Protein AF-A0A6C0AGF6-F1 (afdb_monomer_lite)

Sequence (94 aa):
TSCLCIIEAMCAGCICVHSSLGALPETTNGHTMMYPYVNNKYDHCTLFAKMLIQSVEMYNKVCLDSQIEYSNTIFNIHNIRQQWINLFNKLKIQ

Radius of gyration: 16.75 Å; chains: 1; bounding box: 28×32×50 Å

pLDDT: mean 95.44, std 5.87, range [56.31, 98.5]

Secondary structure (DSSP, 8-state):
---HHHHHHHHTT---EEES-TTHHHHHTT-SEEE---SSHHHHHHHHHHHHHHHHHTTTT---HHHHHHHHHHT-HHHHHHHHHHHHHHHTT-

Structure (mmCIF, N/CA/C/O backbone):
data_AF-A0A6C0AGF6-F1
#
_entry.id   AF-A0A6C0AGF6-F1
#
loop_
_atom_site.group_PDB
_atom_site.id
_atom_site.type_symbol
_atom_site.label_atom_id
_atom_site.label_alt_id
_atom_site.label_comp_id
_atom_site.label_asym_id
_atom_site.label_entity_id
_atom_site.label_seq_id
_atom_site.pdbx_PDB_ins_code
_atom_site.Cartn_x
_atom_site.Cartn_y
_atom_site.Cartn_z
_atom_site.occupancy
_atom_site.B_iso_or_equiv
_atom_site.auth_seq_id
_atom_site.auth_comp_id
_atom_site.auth_asym_id
_atom_site.auth_atom_id
_atom_site.pdbx_PDB_model_num
ATOM 1 N N . THR A 1 1 ? -6.361 11.099 7.319 1.00 67.44 1 THR A N 1
ATOM 2 C CA . THR A 1 1 ? -7.138 10.638 6.146 1.00 67.44 1 THR A CA 1
ATOM 3 C C . THR A 1 1 ? -6.491 9.360 5.676 1.00 67.44 1 THR A C 1
ATOM 5 O O . THR A 1 1 ? -5.289 9.403 5.509 1.00 67.44 1 THR A O 1
ATOM 8 N N . SER A 1 2 ? -7.190 8.235 5.541 1.00 82.81 2 SER A N 1
ATOM 9 C CA . SER A 1 2 ? -6.598 7.000 4.997 1.00 82.81 2 SER A CA 1
ATOM 10 C C . SER A 1 2 ? -7.009 6.812 3.536 1.00 82.81 2 SER A C 1
ATOM 12 O O . SER A 1 2 ? -8.082 7.262 3.129 1.00 82.81 2 SER A O 1
ATOM 14 N N . CYS A 1 3 ? -6.157 6.179 2.729 1.00 92.56 3 CYS A N 1
ATOM 15 C CA . CYS A 1 3 ? -6.529 5.810 1.364 1.00 92.56 3 CYS A CA 1
ATOM 16 C C . CYS A 1 3 ? -7.317 4.492 1.392 1.00 92.56 3 CYS A C 1
ATOM 18 O O . CYS A 1 3 ? -6.756 3.446 1.693 1.00 92.56 3 CYS A O 1
ATOM 20 N N . LEU A 1 4 ? -8.616 4.526 1.085 1.00 94.38 4 LEU A N 1
ATOM 21 C CA . LEU A 1 4 ? -9.453 3.322 1.143 1.00 94.38 4 LEU A CA 1
ATOM 22 C C . LEU A 1 4 ? -9.008 2.262 0.125 1.00 94.38 4 LEU A C 1
ATOM 24 O O . LEU A 1 4 ? -8.851 1.100 0.483 1.00 94.38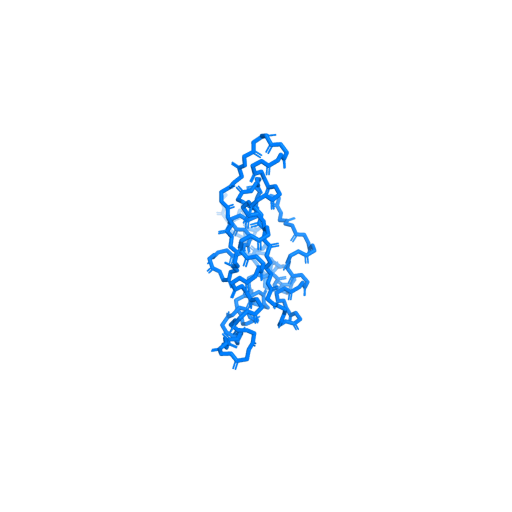 4 LEU A O 1
ATOM 28 N N . CYS A 1 5 ? -8.696 2.681 -1.105 1.00 95.69 5 CYS A N 1
ATOM 29 C CA . CYS A 1 5 ? -8.308 1.762 -2.175 1.00 95.69 5 CYS A CA 1
ATOM 30 C C . CYS A 1 5 ? -7.052 0.949 -1.828 1.00 95.69 5 CYS A C 1
ATOM 32 O O . CYS A 1 5 ? -6.958 -0.224 -2.180 1.00 95.69 5 CYS A O 1
ATOM 34 N N . ILE A 1 6 ? -6.073 1.554 -1.137 1.00 96.94 6 ILE A N 1
ATOM 35 C CA . ILE A 1 6 ? -4.857 0.821 -0.766 1.00 96.94 6 ILE A CA 1
ATOM 36 C C . ILE A 1 6 ? -5.103 -0.155 0.385 1.00 96.94 6 ILE A C 1
ATOM 38 O O . ILE A 1 6 ? -4.504 -1.225 0.398 1.00 96.94 6 ILE A O 1
ATOM 42 N N . ILE A 1 7 ? -6.020 0.174 1.302 1.00 97.44 7 ILE A N 1
ATOM 43 C CA . ILE A 1 7 ? -6.448 -0.737 2.371 1.00 97.44 7 ILE A CA 1
ATOM 44 C C . ILE A 1 7 ? -7.115 -1.970 1.759 1.00 97.44 7 ILE A C 1
ATOM 46 O O . ILE A 1 7 ? -6.743 -3.089 2.097 1.00 97.44 7 ILE A O 1
ATOM 50 N N . GLU A 1 8 ? -8.045 -1.777 0.821 1.00 97.06 8 GLU A N 1
ATOM 51 C CA . GLU A 1 8 ? -8.741 -2.873 0.135 1.00 97.06 8 GLU A CA 1
ATOM 52 C C . GLU A 1 8 ? -7.761 -3.788 -0.608 1.00 97.06 8 GLU A C 1
ATOM 54 O O . GLU A 1 8 ? -7.823 -5.010 -0.468 1.00 97.06 8 GLU A O 1
ATOM 59 N N . ALA A 1 9 ? -6.805 -3.207 -1.339 1.00 97.81 9 ALA A N 1
ATOM 60 C CA . ALA A 1 9 ? -5.772 -3.969 -2.034 1.00 97.81 9 ALA A CA 1
ATOM 61 C C . ALA A 1 9 ? -4.861 -4.744 -1.061 1.00 97.81 9 ALA A C 1
ATOM 63 O O . ALA A 1 9 ? -4.521 -5.899 -1.323 1.00 97.81 9 ALA A O 1
ATOM 64 N N . MET A 1 10 ? -4.503 -4.146 0.082 1.00 97.69 10 MET A N 1
ATOM 65 C CA . MET A 1 10 ? -3.704 -4.811 1.114 1.00 97.69 10 MET A CA 1
ATOM 66 C C . MET A 1 10 ? -4.443 -5.989 1.757 1.00 97.69 10 MET A C 1
ATOM 68 O O . MET A 1 10 ? -3.856 -7.066 1.881 1.00 97.69 10 MET A O 1
ATOM 72 N N . CYS A 1 11 ? -5.723 -5.809 2.100 1.00 97.56 11 CYS A N 1
ATOM 73 C CA . CYS A 1 11 ? -6.589 -6.866 2.632 1.00 97.56 11 CYS A CA 1
ATOM 74 C C . CYS A 1 11 ? -6.765 -8.024 1.640 1.00 97.56 11 CYS A C 1
ATOM 76 O O . CYS A 1 11 ? -6.845 -9.178 2.054 1.00 97.56 11 CYS A O 1
ATOM 78 N N . ALA A 1 12 ? -6.808 -7.725 0.339 1.00 97.25 12 ALA A N 1
ATOM 79 C CA . ALA A 1 12 ? -6.929 -8.720 -0.724 1.00 97.25 12 ALA A CA 1
ATOM 80 C C . ALA A 1 12 ? -5.625 -9.489 -1.012 1.00 97.25 12 ALA A C 1
ATOM 82 O O . ALA A 1 12 ? -5.623 -10.377 -1.863 1.00 97.25 12 ALA A O 1
ATOM 83 N N . GLY A 1 13 ? -4.517 -9.159 -0.337 1.00 96.56 13 GLY A N 1
ATOM 84 C CA . GLY A 1 13 ? -3.227 -9.797 -0.594 1.00 96.56 13 GLY A CA 1
ATOM 85 C C . GLY A 1 13 ? -2.617 -9.398 -1.938 1.00 96.56 13 GLY A C 1
ATOM 86 O O . GLY A 1 13 ? -1.921 -10.197 -2.559 1.00 96.56 13 GLY A O 1
ATOM 87 N N . CYS A 1 14 ? -2.873 -8.177 -2.410 1.00 97.00 14 CYS A N 1
ATOM 88 C CA . CYS A 1 14 ? -2.218 -7.644 -3.600 1.00 97.00 14 CYS A CA 1
ATOM 89 C C . CYS A 1 14 ? -0.846 -7.051 -3.249 1.00 97.00 14 CYS A C 1
ATOM 91 O O . CYS A 1 14 ? -0.667 -6.444 -2.191 1.00 97.00 14 CYS A O 1
ATOM 93 N N . ILE A 1 15 ? 0.109 -7.146 -4.179 1.00 97.56 15 ILE A N 1
ATOM 94 C CA . ILE A 1 15 ? 1.330 -6.333 -4.128 1.00 97.56 15 ILE A CA 1
ATOM 95 C C . ILE A 1 15 ? 0.963 -4.915 -4.567 1.00 97.56 15 ILE A C 1
ATOM 97 O O . ILE A 1 15 ? 0.632 -4.677 -5.730 1.00 97.56 15 ILE A O 1
ATOM 101 N N . CYS A 1 16 ? 1.007 -3.968 -3.636 1.00 97.56 16 CYS A N 1
ATOM 102 C CA . CYS A 1 16 ? 0.618 -2.583 -3.889 1.00 97.56 16 CYS A CA 1
ATOM 103 C C . CYS A 1 16 ? 1.839 -1.736 -4.265 1.00 97.56 16 CYS A C 1
ATOM 105 O O . CYS A 1 16 ? 2.778 -1.625 -3.477 1.00 97.56 16 CYS A O 1
ATOM 107 N N . VAL A 1 17 ? 1.794 -1.088 -5.434 1.00 98.06 17 VAL A N 1
ATOM 108 C CA . VAL A 1 17 ? 2.823 -0.148 -5.908 1.00 98.06 17 VAL A CA 1
ATOM 109 C C . VAL A 1 17 ? 2.256 1.266 -5.934 1.00 98.06 17 VAL A C 1
ATOM 111 O O . VAL A 1 17 ? 1.251 1.515 -6.598 1.00 98.06 1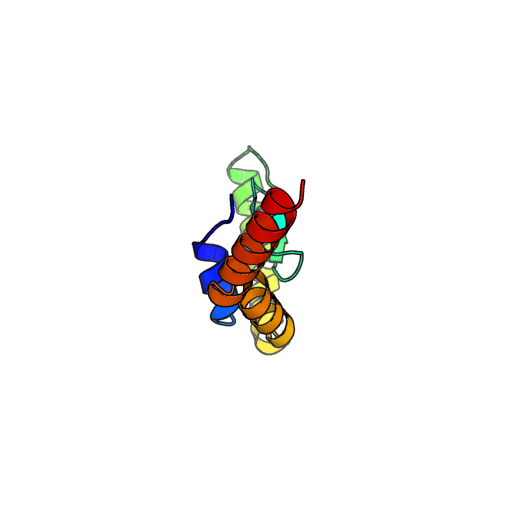7 VAL A O 1
ATOM 114 N N . HIS A 1 18 ? 2.888 2.208 -5.237 1.00 97.62 18 HIS A N 1
ATOM 115 C CA . HIS A 1 18 ? 2.406 3.593 -5.166 1.00 97.62 18 HIS A CA 1
ATOM 116 C C . HIS A 1 18 ? 3.514 4.587 -4.792 1.00 97.62 18 HIS A C 1
ATOM 118 O O . HIS A 1 18 ? 4.597 4.205 -4.355 1.00 97.62 18 HIS A O 1
ATOM 124 N N . SER A 1 19 ? 3.242 5.884 -4.962 1.00 97.44 19 SER A N 1
ATOM 125 C CA . SER A 1 19 ? 4.157 6.943 -4.519 1.00 97.44 19 SER A CA 1
ATOM 126 C C . SER A 1 19 ? 4.004 7.245 -3.025 1.00 97.44 19 SER A C 1
ATOM 128 O O . SER A 1 19 ? 2.977 6.935 -2.418 1.00 97.44 19 SER A O 1
ATOM 130 N N . SER A 1 20 ? 4.983 7.929 -2.440 1.00 97.00 20 SER A N 1
ATOM 131 C CA . SER A 1 20 ? 4.956 8.410 -1.053 1.00 97.00 20 SER A CA 1
ATOM 132 C C . SER A 1 20 ? 4.079 9.659 -0.840 1.00 97.00 20 SER A C 1
ATOM 134 O O . SER A 1 20 ? 4.409 10.512 -0.019 1.00 97.00 20 SER A O 1
ATOM 136 N N . LEU A 1 21 ? 3.017 9.833 -1.632 1.00 96.12 21 LEU A N 1
ATOM 137 C C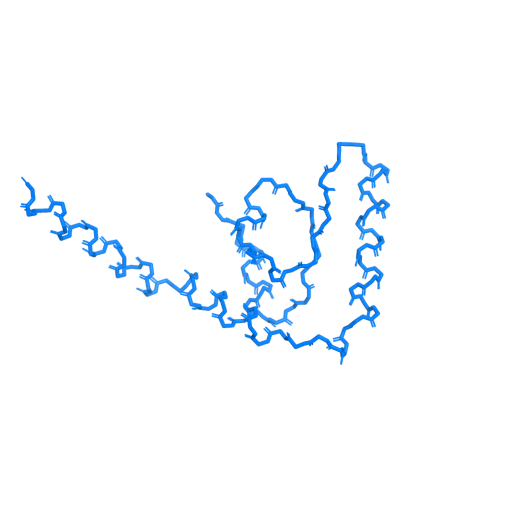A . LEU A 1 21 ? 2.196 11.044 -1.630 1.00 96.12 21 LEU A CA 1
ATOM 138 C C . LEU A 1 21 ? 1.103 11.001 -0.555 1.00 96.12 21 LEU A C 1
ATOM 140 O O . LEU A 1 21 ? 0.356 10.028 -0.440 1.00 96.12 21 LEU A O 1
ATOM 144 N N . GLY A 1 22 ? 0.933 12.119 0.150 1.00 94.19 22 GLY A N 1
ATOM 145 C CA . GLY A 1 22 ? -0.164 12.305 1.095 1.00 94.19 22 GLY A CA 1
ATOM 146 C C . GLY A 1 22 ? -0.105 11.279 2.220 1.00 94.19 22 GLY A C 1
ATOM 147 O O . GLY A 1 22 ? 0.960 11.043 2.764 1.00 94.19 22 GLY A O 1
ATOM 148 N N . ALA A 1 23 ? -1.247 10.666 2.534 1.00 94.62 23 ALA A N 1
ATOM 149 C CA . ALA A 1 23 ? -1.370 9.720 3.641 1.00 94.62 23 ALA A CA 1
ATOM 150 C C . ALA A 1 23 ? -1.015 8.263 3.286 1.00 94.62 23 ALA A C 1
ATOM 152 O O . ALA A 1 23 ? -1.301 7.346 4.059 1.00 94.62 23 ALA A O 1
ATOM 153 N N . LEU A 1 24 ? -0.504 8.014 2.074 1.00 95.50 24 LEU A N 1
ATOM 154 C CA . LEU A 1 24 ? -0.157 6.663 1.632 1.00 95.50 24 LEU A CA 1
ATOM 155 C C . LEU A 1 24 ? 0.952 6.032 2.493 1.00 95.50 24 LEU A C 1
ATOM 157 O O . LEU A 1 24 ? 0.738 4.900 2.922 1.00 95.50 24 LEU A O 1
ATOM 161 N N . PRO A 1 25 ? 2.071 6.720 2.810 1.00 95.81 25 PRO A N 1
ATOM 162 C CA . PRO A 1 25 ? 3.114 6.159 3.672 1.00 95.81 25 PRO A CA 1
ATOM 163 C C . PRO A 1 25 ? 2.587 5.727 5.046 1.00 95.81 25 PRO A C 1
ATOM 165 O O . PRO A 1 25 ? 2.918 4.643 5.526 1.00 95.81 25 PRO A O 1
ATOM 168 N N . GLU A 1 26 ? 1.735 6.547 5.665 1.00 95.19 26 GLU A N 1
ATOM 169 C CA . GLU A 1 26 ? 1.144 6.246 6.970 1.00 95.19 26 GLU A CA 1
ATOM 170 C C . GLU A 1 26 ? 0.094 5.134 6.883 1.00 95.19 26 GLU A C 1
ATOM 172 O O . GLU A 1 26 ? -0.032 4.341 7.812 1.00 95.19 26 GLU A O 1
ATOM 177 N N . THR A 1 27 ? -0.657 5.055 5.777 1.00 96.25 27 THR A N 1
ATOM 178 C CA . THR A 1 27 ? -1.692 4.023 5.589 1.00 96.25 27 THR A CA 1
ATOM 179 C C . THR A 1 27 ? -1.078 2.637 5.390 1.00 96.25 27 THR A C 1
ATOM 181 O O . THR A 1 27 ? -1.629 1.652 5.878 1.00 96.25 27 THR A O 1
ATOM 184 N N . THR A 1 28 ? 0.040 2.536 4.667 1.00 96.31 28 THR A N 1
ATOM 185 C CA . THR A 1 28 ? 0.640 1.236 4.336 1.00 96.31 28 THR A CA 1
ATOM 186 C C . THR A 1 28 ? 1.670 0.753 5.342 1.00 96.31 28 THR A C 1
ATOM 188 O O . THR A 1 28 ? 1.988 -0.435 5.350 1.00 96.31 28 THR A O 1
ATOM 191 N N . ASN A 1 29 ? 2.198 1.650 6.183 1.00 95.50 29 ASN A N 1
ATOM 192 C CA . ASN A 1 29 ? 3.132 1.335 7.265 1.00 95.50 29 ASN A CA 1
ATOM 193 C C . ASN A 1 29 ? 4.311 0.446 6.821 1.00 95.50 29 ASN A C 1
ATOM 195 O O . ASN A 1 29 ? 4.729 -0.469 7.524 1.00 95.50 29 ASN A O 1
ATOM 199 N N . GLY A 1 30 ? 4.822 0.693 5.612 1.00 94.50 30 GLY A N 1
ATOM 200 C CA . GLY A 1 30 ? 5.971 -0.027 5.061 1.00 94.50 30 GLY A CA 1
ATOM 201 C C . GLY A 1 30 ? 5.690 -1.445 4.549 1.00 94.50 30 GLY A C 1
ATOM 202 O O . GLY A 1 30 ? 6.635 -2.125 4.164 1.00 94.50 30 GLY A O 1
ATOM 203 N N . HIS A 1 31 ? 4.432 -1.894 4.494 1.00 96.38 31 HIS A N 1
ATOM 204 C CA . HIS A 1 31 ? 4.083 -3.215 3.950 1.00 96.38 31 HIS A CA 1
ATOM 205 C C . HIS A 1 31 ? 4.050 -3.273 2.412 1.00 96.38 31 HIS A C 1
ATOM 207 O O . HIS A 1 31 ? 3.898 -4.349 1.843 1.00 96.38 31 HIS A O 1
ATOM 213 N N . THR A 1 32 ? 4.179 -2.133 1.732 1.00 97.00 32 THR A N 1
ATOM 214 C CA . THR A 1 32 ? 3.959 -1.992 0.287 1.00 97.00 32 THR A CA 1
ATOM 215 C C . THR A 1 32 ? 5.202 -1.508 -0.461 1.00 97.00 32 THR A C 1
ATOM 217 O O . THR A 1 32 ? 6.170 -1.019 0.124 1.00 97.00 32 THR A O 1
ATOM 220 N N . MET A 1 33 ? 5.164 -1.608 -1.792 1.00 97.25 33 MET A N 1
ATOM 221 C CA . MET A 1 33 ? 6.247 -1.193 -2.683 1.00 97.25 33 MET A CA 1
ATOM 222 C C . MET A 1 33 ? 6.103 0.298 -3.010 1.00 97.25 33 MET A C 1
ATOM 224 O O . MET A 1 33 ? 5.392 0.701 -3.935 1.00 97.25 33 MET A O 1
ATOM 228 N N . 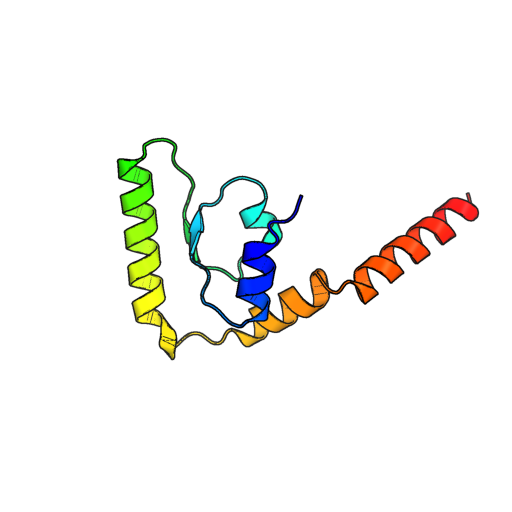MET A 1 34 ? 6.759 1.134 -2.209 1.00 97.62 34 MET A N 1
ATOM 229 C CA . MET A 1 34 ? 6.609 2.587 -2.265 1.00 97.62 34 MET A CA 1
ATOM 230 C C . MET A 1 34 ? 7.828 3.275 -2.888 1.00 97.62 34 MET A C 1
ATOM 232 O O . MET A 1 34 ? 8.965 3.002 -2.509 1.00 97.62 34 MET A O 1
ATOM 236 N N . TYR A 1 35 ? 7.599 4.219 -3.806 1.00 98.00 35 TYR A N 1
ATOM 237 C CA . TYR A 1 35 ? 8.646 5.090 -4.361 1.00 98.00 35 TYR A CA 1
ATOM 238 C C . TYR A 1 35 ? 8.450 6.559 -3.943 1.00 98.00 35 TYR A C 1
ATOM 240 O O . TYR A 1 35 ? 7.319 6.974 -3.674 1.00 98.00 35 TYR A O 1
ATOM 248 N N . PRO A 1 36 ? 9.519 7.379 -3.895 1.00 97.69 36 PRO A N 1
ATOM 249 C CA . PRO A 1 36 ? 9.399 8.798 -3.578 1.00 97.69 36 PRO A CA 1
ATOM 250 C C . PRO A 1 36 ? 8.515 9.530 -4.587 1.00 97.69 36 PRO A C 1
ATOM 252 O O . PRO A 1 36 ? 8.688 9.389 -5.799 1.00 97.69 36 PRO A O 1
ATOM 255 N N . TYR A 1 37 ? 7.583 10.342 -4.097 1.00 97.75 37 TYR A N 1
ATOM 256 C CA . TYR A 1 37 ? 6.804 11.214 -4.966 1.00 97.75 37 TYR A CA 1
ATOM 257 C C . TYR A 1 37 ? 7.685 12.316 -5.578 1.00 97.75 37 TYR A C 1
ATOM 259 O O . TYR A 1 37 ? 8.443 12.989 -4.881 1.00 97.75 37 TYR A O 1
ATOM 267 N N . VAL A 1 38 ? 7.530 12.535 -6.884 1.00 97.69 38 VAL A N 1
ATOM 268 C CA . VAL A 1 38 ? 8.157 13.632 -7.633 1.00 97.69 38 VAL A CA 1
ATOM 269 C C . VAL A 1 38 ? 7.108 14.353 -8.481 1.00 97.69 38 VAL A C 1
ATOM 271 O O . VAL A 1 38 ? 6.186 13.723 -9.000 1.00 97.69 38 VAL A O 1
ATOM 274 N N . ASN A 1 39 ? 7.247 15.677 -8.620 1.00 97.19 39 ASN A N 1
ATOM 275 C CA . ASN A 1 39 ? 6.293 16.523 -9.353 1.00 97.19 39 ASN A CA 1
ATOM 276 C C . ASN A 1 39 ? 6.415 16.400 -10.879 1.00 97.19 39 ASN A C 1
ATOM 278 O O . ASN A 1 39 ? 5.427 16.563 -11.595 1.00 97.19 39 ASN A O 1
ATOM 282 N N . ASN A 1 40 ? 7.624 16.160 -11.394 1.00 98.12 40 ASN A N 1
ATOM 283 C CA . ASN A 1 40 ? 7.824 15.971 -12.824 1.00 98.12 40 ASN A CA 1
ATOM 284 C C . ASN A 1 40 ? 7.183 14.644 -13.250 1.00 98.12 40 ASN A C 1
ATOM 286 O O . ASN A 1 40 ? 7.521 13.583 -12.730 1.00 98.12 40 ASN A O 1
ATOM 290 N N . LYS A 1 41 ? 6.262 14.706 -14.216 1.00 97.38 41 LYS A N 1
ATOM 291 C CA . LYS A 1 41 ? 5.485 13.541 -14.659 1.00 97.38 41 LYS A CA 1
ATOM 292 C C . LYS A 1 41 ? 6.354 12.449 -15.287 1.00 97.38 41 LYS A C 1
ATOM 294 O O . LYS A 1 41 ? 6.077 11.275 -15.078 1.00 97.38 41 LYS A O 1
ATOM 299 N N . TYR A 1 42 ? 7.396 12.816 -16.032 1.00 98.19 42 TYR A N 1
ATOM 300 C CA . TYR A 1 42 ? 8.290 11.848 -16.672 1.00 98.19 42 TYR A CA 1
ATOM 301 C C . TYR A 1 42 ? 9.150 11.117 -15.641 1.00 98.19 42 TYR A C 1
ATOM 303 O O . TYR A 1 42 ? 9.260 9.889 -15.687 1.00 98.19 42 TYR A O 1
ATOM 311 N N . ASP A 1 43 ? 9.676 11.851 -14.660 1.00 98.19 43 ASP A N 1
ATOM 312 C CA . ASP A 1 43 ? 10.423 11.256 -13.550 1.00 98.19 43 ASP A CA 1
ATOM 313 C C . ASP A 1 43 ? 9.509 10.354 -12.708 1.00 98.19 43 ASP A C 1
ATOM 315 O O . ASP A 1 43 ? 9.887 9.239 -12.350 1.00 98.19 43 ASP A O 1
ATOM 319 N N . HIS A 1 44 ? 8.266 10.786 -12.467 1.00 98.31 44 HIS A N 1
ATOM 320 C CA . HIS A 1 44 ? 7.266 10.011 -11.733 1.00 98.31 44 HIS A CA 1
ATOM 321 C C . HIS A 1 44 ? 6.946 8.686 -12.429 1.00 98.31 44 HIS A C 1
ATOM 323 O O . HIS A 1 44 ? 6.987 7.630 -11.797 1.00 98.31 44 HIS A O 1
ATOM 329 N N . CYS A 1 45 ? 6.679 8.723 -13.738 1.00 98.31 45 CYS A N 1
ATOM 330 C CA . CYS A 1 45 ? 6.445 7.523 -14.538 1.00 98.31 45 CYS A CA 1
ATOM 331 C C . CYS A 1 45 ? 7.654 6.582 -14.516 1.00 98.31 45 CYS A C 1
ATOM 333 O O . CYS A 1 45 ? 7.481 5.371 -14.396 1.00 98.31 45 CYS A O 1
ATOM 335 N N . THR A 1 46 ? 8.869 7.129 -14.589 1.00 98.44 46 THR A N 1
ATOM 336 C CA . THR A 1 46 ? 10.109 6.342 -14.556 1.00 98.44 46 THR A CA 1
ATOM 337 C C . THR A 1 46 ? 10.277 5.621 -13.217 1.00 98.44 46 THR A C 1
ATOM 339 O O . THR A 1 46 ? 10.564 4.422 -13.190 1.00 98.44 46 THR A O 1
ATOM 342 N N . LEU A 1 47 ? 10.048 6.318 -12.100 1.00 98.50 47 LEU A N 1
ATOM 343 C CA . LEU A 1 47 ? 10.109 5.734 -10.757 1.00 98.50 47 LEU A CA 1
ATOM 344 C C . LEU A 1 47 ? 9.021 4.678 -10.539 1.00 98.50 47 LEU A C 1
ATOM 346 O O . LEU A 1 47 ? 9.324 3.591 -10.041 1.00 98.50 47 LEU A O 1
ATOM 350 N N . PHE A 1 48 ? 7.786 4.967 -10.960 1.00 98.50 48 PHE A N 1
ATOM 351 C CA . PHE A 1 48 ? 6.683 4.012 -10.896 1.00 98.50 48 PHE A CA 1
ATOM 352 C C . PHE A 1 48 ? 6.997 2.743 -11.692 1.00 98.50 48 PHE A C 1
ATOM 354 O O . PHE A 1 48 ? 6.901 1.645 -11.148 1.00 98.50 48 PHE A O 1
ATOM 361 N N . ALA A 1 49 ? 7.419 2.882 -12.953 1.00 98.50 49 ALA A N 1
ATOM 362 C CA . ALA A 1 49 ? 7.732 1.749 -13.818 1.00 98.50 49 ALA A CA 1
ATOM 363 C C . ALA A 1 49 ? 8.857 0.887 -13.233 1.00 98.50 49 ALA A C 1
ATOM 365 O O . ALA A 1 49 ? 8.739 -0.336 -13.201 1.00 98.50 49 ALA A O 1
ATOM 366 N N . LYS A 1 50 ? 9.914 1.517 -12.704 1.00 98.50 50 LYS A N 1
ATOM 367 C CA . LYS A 1 50 ? 11.007 0.808 -12.028 1.00 98.50 50 LYS A CA 1
ATOM 368 C C . LYS A 1 50 ? 10.498 -0.014 -10.842 1.00 98.50 50 LYS A C 1
ATOM 370 O O . LYS A 1 50 ? 10.814 -1.198 -10.752 1.00 98.50 50 LYS A O 1
ATOM 375 N N . MET A 1 51 ? 9.706 0.594 -9.957 1.00 98.31 51 MET A N 1
ATOM 376 C CA . MET A 1 51 ? 9.160 -0.095 -8.783 1.00 98.31 51 MET A CA 1
ATOM 377 C C . MET A 1 51 ? 8.192 -1.217 -9.181 1.00 98.31 51 MET A C 1
ATOM 379 O O . MET A 1 51 ? 8.205 -2.293 -8.585 1.00 98.31 51 MET A O 1
ATOM 383 N N . LEU A 1 52 ? 7.381 -0.996 -10.219 1.00 98.38 52 LEU A N 1
ATOM 384 C CA . LEU A 1 52 ? 6.447 -1.989 -10.739 1.00 98.38 52 LEU A CA 1
ATOM 385 C C . LEU A 1 52 ? 7.175 -3.213 -11.302 1.00 98.38 52 LEU A C 1
ATOM 387 O O . LEU A 1 52 ? 6.816 -4.333 -10.950 1.00 98.38 52 LEU A O 1
ATOM 391 N N . ILE A 1 53 ? 8.212 -3.015 -12.121 1.00 98.44 53 ILE A N 1
ATOM 392 C CA . ILE A 1 53 ? 9.021 -4.116 -12.667 1.00 98.44 53 ILE A CA 1
ATOM 393 C C . ILE A 1 53 ? 9.628 -4.941 -11.526 1.00 98.44 53 ILE A C 1
ATOM 395 O O . ILE A 1 53 ? 9.457 -6.156 -11.500 1.00 98.44 53 ILE A O 1
ATOM 399 N N . GLN A 1 54 ? 10.234 -4.282 -10.532 1.00 97.44 54 GLN A N 1
ATOM 400 C CA . GLN A 1 54 ? 10.785 -4.957 -9.348 1.00 97.44 54 GLN A CA 1
ATOM 401 C C . GLN A 1 54 ? 9.719 -5.751 -8.579 1.00 97.44 54 GLN A C 1
ATOM 403 O O . GLN A 1 54 ? 9.962 -6.871 -8.137 1.00 97.44 54 GLN A O 1
ATOM 408 N N . SER A 1 55 ? 8.517 -5.191 -8.446 1.00 97.00 55 SER A N 1
ATOM 409 C CA . SER A 1 55 ? 7.397 -5.843 -7.762 1.00 97.00 55 SER A CA 1
ATOM 410 C C . SER A 1 55 ? 6.925 -7.094 -8.508 1.00 97.00 55 SER A C 1
ATOM 412 O O . SER A 1 55 ? 6.676 -8.128 -7.889 1.00 97.00 55 SER A O 1
ATOM 414 N N . VAL A 1 56 ? 6.856 -7.026 -9.842 1.00 97.50 56 VAL A N 1
ATOM 415 C CA . VAL A 1 56 ? 6.520 -8.173 -10.697 1.00 97.50 56 VAL A CA 1
ATOM 416 C C . VAL A 1 56 ? 7.601 -9.248 -10.617 1.00 97.50 56 VAL A C 1
ATOM 418 O O . VAL A 1 56 ? 7.263 -10.416 -10.516 1.00 97.50 56 VAL A O 1
ATOM 421 N N . GLU A 1 57 ? 8.887 -8.905 -10.585 1.00 96.88 57 GLU A N 1
ATOM 422 C CA . GLU A 1 57 ? 9.982 -9.886 -10.444 1.00 96.88 57 GLU A CA 1
ATOM 423 C C . GLU A 1 57 ? 9.959 -10.656 -9.109 1.00 96.88 57 GLU A C 1
ATOM 425 O O . GLU A 1 57 ? 10.544 -11.743 -8.985 1.00 96.88 57 GLU A O 1
ATOM 430 N N . MET A 1 58 ? 9.294 -10.093 -8.101 1.00 94.56 58 MET A N 1
ATOM 431 C CA . MET A 1 58 ? 9.173 -10.661 -6.762 1.00 94.56 58 MET A CA 1
ATOM 432 C C . MET A 1 58 ? 7.819 -11.340 -6.503 1.00 94.56 58 MET A C 1
ATOM 434 O O . MET A 1 58 ? 7.644 -11.900 -5.423 1.00 94.56 58 MET A O 1
ATOM 438 N N . TYR A 1 59 ? 6.883 -11.350 -7.462 1.00 94.38 59 TYR A N 1
ATOM 439 C CA . TYR A 1 59 ? 5.476 -11.707 -7.208 1.00 94.38 59 TYR A CA 1
ATOM 440 C C . TYR A 1 59 ? 5.257 -13.072 -6.539 1.00 94.38 59 TYR A C 1
ATOM 442 O O . TYR A 1 59 ? 4.344 -13.231 -5.737 1.00 94.38 59 TYR A O 1
ATOM 450 N N . ASN A 1 60 ? 6.105 -14.052 -6.850 1.00 93.31 60 ASN A N 1
ATOM 451 C CA . ASN A 1 60 ? 6.044 -15.413 -6.318 1.00 93.31 60 ASN A CA 1
ATOM 452 C C . ASN A 1 60 ? 7.009 -15.666 -5.146 1.00 93.31 60 ASN A C 1
ATOM 454 O O . ASN A 1 60 ? 7.112 -16.795 -4.672 1.00 93.31 60 ASN A O 1
ATOM 458 N N . LYS A 1 61 ? 7.748 -14.642 -4.708 1.00 94.12 61 LYS A N 1
ATOM 459 C CA . LYS A 1 61 ? 8.740 -14.708 -3.619 1.00 94.12 61 LYS A CA 1
ATOM 460 C C . LYS A 1 61 ? 8.286 -13.968 -2.364 1.00 94.12 61 LYS A C 1
ATOM 462 O O . LYS A 1 61 ? 8.891 -14.144 -1.310 1.00 94.12 61 LYS A O 1
ATOM 467 N N . VAL A 1 62 ? 7.275 -13.110 -2.477 1.00 93.81 62 VAL A N 1
ATOM 468 C CA . VAL A 1 62 ? 6.778 -12.292 -1.369 1.00 93.81 62 VAL A CA 1
ATOM 469 C C . VAL A 1 62 ? 5.666 -13.035 -0.641 1.00 93.81 62 VAL A C 1
ATOM 471 O O . VAL A 1 62 ? 4.708 -13.492 -1.256 1.00 93.81 62 VAL A O 1
ATOM 474 N N . CYS A 1 63 ? 5.784 -13.117 0.683 1.00 94.75 63 CYS A N 1
ATOM 475 C CA . CYS A 1 63 ? 4.686 -13.499 1.560 1.00 94.75 63 CYS A CA 1
ATOM 476 C C . CYS A 1 63 ? 3.981 -12.228 2.048 1.00 94.75 63 CYS A C 1
ATOM 478 O O . CYS A 1 63 ? 4.624 -11.349 2.624 1.00 94.75 63 CYS A O 1
ATOM 480 N N . LEU A 1 64 ? 2.673 -12.127 1.801 1.00 96.75 64 LEU A N 1
ATOM 481 C CA . LEU A 1 64 ? 1.861 -10.955 2.145 1.00 96.75 64 LEU A CA 1
ATOM 482 C C . LEU A 1 64 ? 1.015 -11.158 3.406 1.00 96.75 64 LEU A C 1
ATOM 484 O O . LEU A 1 64 ? 0.231 -10.279 3.753 1.00 96.75 64 LEU A O 1
ATOM 488 N N . ASP A 1 65 ? 1.194 -12.268 4.124 1.00 97.00 65 ASP A N 1
ATOM 489 C CA . ASP A 1 65 ? 0.416 -12.573 5.329 1.00 97.00 65 ASP A CA 1
ATOM 490 C C . ASP A 1 65 ? 0.528 -11.454 6.371 1.00 97.00 65 ASP A C 1
ATOM 492 O O . ASP A 1 65 ? -0.479 -11.024 6.925 1.00 97.00 65 ASP A O 1
ATOM 496 N N . SER A 1 66 ? 1.729 -10.891 6.558 1.00 96.69 66 SER A N 1
ATOM 497 C CA . SER A 1 66 ? 1.941 -9.770 7.483 1.00 96.69 66 SER A CA 1
ATOM 498 C C . SER A 1 66 ? 1.216 -8.491 7.047 1.00 96.69 66 SER A C 1
ATOM 500 O O . SER A 1 66 ? 0.701 -7.761 7.890 1.00 96.69 66 SER A O 1
ATOM 502 N N . GLN A 1 67 ? 1.130 -8.223 5.739 1.00 97.19 67 GLN A N 1
ATOM 503 C CA . GLN A 1 67 ? 0.369 -7.099 5.183 1.00 97.19 67 GLN A CA 1
ATOM 504 C C . GLN A 1 67 ? -1.138 -7.297 5.399 1.00 97.19 67 GLN A C 1
ATOM 506 O O . GLN A 1 67 ? -1.848 -6.364 5.790 1.00 97.19 67 GLN A O 1
ATOM 511 N N . ILE A 1 68 ? -1.632 -8.508 5.138 1.00 97.94 68 ILE A N 1
ATOM 512 C CA . ILE A 1 68 ? -3.044 -8.866 5.304 1.00 97.94 68 ILE A CA 1
ATOM 513 C C . ILE A 1 68 ? -3.429 -8.783 6.785 1.00 97.94 68 ILE A C 1
ATOM 515 O O . ILE A 1 68 ? -4.443 -8.176 7.125 1.00 97.94 68 ILE A O 1
ATOM 519 N N . GLU A 1 69 ? -2.613 -9.332 7.683 1.00 97.69 69 GLU A N 1
ATOM 520 C CA . GLU A 1 69 ? -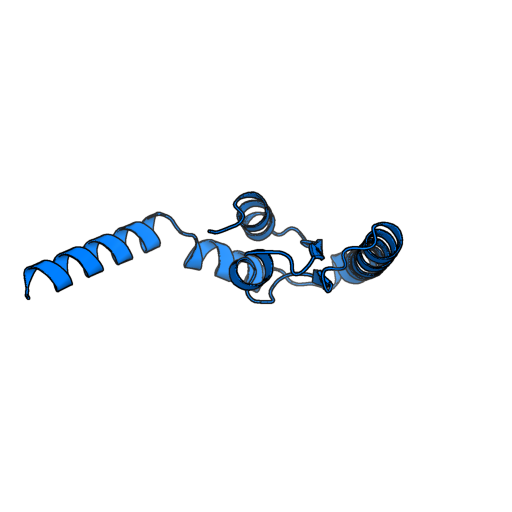2.844 -9.275 9.127 1.00 97.69 69 GLU A CA 1
ATOM 521 C C . GLU A 1 69 ? -2.834 -7.831 9.643 1.00 97.69 69 GLU A C 1
ATOM 523 O O . GLU A 1 69 ? -3.760 -7.419 10.351 1.00 97.69 69 GLU A O 1
ATOM 528 N N . TYR A 1 70 ? -1.834 -7.039 9.241 1.00 97.12 70 TYR A N 1
ATOM 529 C CA . TYR A 1 70 ? -1.740 -5.622 9.588 1.00 97.12 70 TYR A CA 1
ATOM 530 C C . TYR A 1 70 ? -3.003 -4.862 9.166 1.00 97.12 70 TYR A C 1
ATOM 532 O O . TYR A 1 70 ? -3.655 -4.219 9.995 1.00 97.12 70 TYR A O 1
ATOM 540 N N . SER A 1 71 ? -3.379 -4.970 7.889 1.00 96.62 71 SER A N 1
ATOM 541 C CA . SER A 1 71 ? -4.523 -4.242 7.331 1.00 96.62 71 SER A CA 1
ATOM 542 C C . SER A 1 71 ? -5.840 -4.646 7.996 1.00 96.62 71 SER A C 1
ATOM 544 O O . SER A 1 71 ? -6.600 -3.775 8.433 1.00 96.62 71 SER A O 1
ATOM 546 N N . ASN A 1 72 ? -6.066 -5.949 8.181 1.00 96.44 72 ASN A N 1
ATOM 547 C CA . ASN A 1 72 ? -7.259 -6.481 8.840 1.00 96.44 72 ASN A CA 1
ATOM 548 C C . ASN A 1 72 ? -7.335 -6.167 10.334 1.00 96.44 72 ASN A C 1
ATOM 550 O O . ASN A 1 72 ? -8.430 -6.219 10.892 1.00 96.44 72 ASN A O 1
ATOM 554 N N . THR A 1 73 ? -6.215 -5.849 10.984 1.00 95.69 73 THR A N 1
ATOM 555 C CA . THR A 1 73 ? -6.175 -5.484 12.406 1.00 95.69 73 THR A CA 1
ATOM 556 C C . THR A 1 73 ? -6.384 -3.988 12.603 1.00 95.69 73 THR A C 1
ATOM 558 O O . THR A 1 73 ? -7.256 -3.579 13.380 1.00 95.69 73 THR A O 1
ATOM 561 N N . ILE A 1 74 ? -5.602 -3.169 11.894 1.00 94.88 74 ILE A N 1
ATOM 562 C CA . ILE A 1 74 ? -5.581 -1.710 12.053 1.00 94.88 74 ILE A CA 1
ATOM 563 C C . ILE A 1 74 ? -6.854 -1.068 11.507 1.00 94.88 74 ILE A C 1
ATOM 565 O O . ILE A 1 74 ? -7.434 -0.205 12.167 1.00 94.88 74 ILE A O 1
ATOM 569 N N . PHE A 1 75 ? -7.324 -1.511 10.339 1.00 95.12 75 PHE A N 1
ATOM 570 C CA . PHE A 1 75 ? -8.493 -0.926 9.674 1.00 95.12 75 PHE A CA 1
ATOM 571 C C . PHE A 1 75 ? -9.791 -1.691 9.953 1.00 95.12 75 PHE A C 1
ATOM 573 O O . PHE A 1 75 ? -10.819 -1.441 9.324 1.00 95.12 75 PHE A O 1
ATOM 580 N N . ASN A 1 76 ? -9.778 -2.591 10.940 1.00 95.12 76 ASN A N 1
ATOM 581 C CA . ASN A 1 76 ? -10.975 -3.298 11.364 1.00 95.12 76 ASN A CA 1
ATOM 582 C C . ASN A 1 76 ? -12.009 -2.331 11.950 1.00 95.12 76 ASN A C 1
ATOM 584 O O . ASN A 1 76 ? -11.784 -1.711 12.994 1.00 95.12 76 ASN A O 1
ATOM 588 N N . ILE A 1 77 ? -13.192 -2.267 11.344 1.00 93.94 77 ILE A N 1
ATOM 589 C CA . ILE A 1 77 ? -14.243 -1.351 11.798 1.00 93.94 77 ILE A CA 1
ATOM 590 C C . ILE A 1 77 ? -14.728 -1.654 13.225 1.00 93.94 77 ILE A C 1
ATOM 592 O O . ILE A 1 77 ? -15.131 -0.741 13.947 1.00 93.94 77 ILE A O 1
ATOM 596 N N . HIS A 1 78 ? -14.646 -2.913 13.669 1.00 96.19 78 HIS A N 1
ATOM 597 C CA . HIS A 1 78 ? -15.014 -3.295 15.032 1.00 96.19 78 HIS A CA 1
ATOM 598 C C . HIS A 1 78 ? -13.971 -2.773 16.025 1.00 96.19 78 HIS A C 1
ATOM 600 O O . HIS A 1 78 ? -14.348 -2.172 17.032 1.00 96.19 78 HIS A O 1
ATOM 606 N N . ASN A 1 79 ? -12.677 -2.910 15.716 1.00 94.88 79 ASN A N 1
ATOM 607 C CA . ASN A 1 79 ? -11.599 -2.375 16.557 1.00 94.88 79 ASN A CA 1
ATOM 608 C C . ASN A 1 79 ? -11.668 -0.850 16.638 1.00 94.88 79 ASN A C 1
ATOM 610 O O . ASN A 1 79 ? -11.604 -0.290 17.732 1.00 94.88 79 ASN A O 1
ATOM 614 N N . ILE A 1 80 ? -11.868 -0.180 15.501 1.00 95.12 80 ILE A N 1
ATOM 615 C CA . ILE A 1 80 ? -12.028 1.276 15.444 1.00 95.12 80 ILE A CA 1
ATOM 616 C C . ILE A 1 80 ? -13.214 1.703 16.313 1.00 95.12 80 ILE A C 1
ATOM 618 O O . ILE A 1 80 ? -13.066 2.572 17.172 1.00 95.12 80 ILE A O 1
ATOM 622 N N . ARG A 1 81 ? -14.376 1.050 16.175 1.00 97.00 81 ARG A N 1
ATOM 623 C CA . ARG A 1 81 ? -15.549 1.322 17.021 1.00 97.00 81 ARG A CA 1
ATOM 624 C C . ARG A 1 81 ? -15.219 1.210 18.512 1.00 97.00 81 ARG A C 1
ATOM 626 O O . ARG A 1 81 ? -15.629 2.077 19.282 1.00 97.00 81 ARG A O 1
ATOM 633 N N . GLN A 1 82 ? -14.490 0.175 18.926 1.00 97.06 82 GLN A N 1
ATOM 634 C CA . GLN A 1 82 ? -14.097 0.012 20.329 1.00 97.06 82 GLN A CA 1
ATOM 635 C C . GLN A 1 82 ? -13.143 1.116 20.799 1.00 97.06 82 GLN A C 1
ATOM 637 O O . GLN A 1 82 ? -13.303 1.622 21.908 1.00 97.06 82 GLN A O 1
ATOM 642 N N . GLN A 1 83 ? -12.200 1.555 19.959 1.00 95.56 83 GLN A N 1
ATOM 643 C CA . GLN A 1 83 ? -11.322 2.686 20.281 1.00 95.56 83 GLN A CA 1
ATOM 644 C C . GLN A 1 83 ? -12.123 3.966 20.554 1.00 95.56 83 GLN A C 1
ATOM 646 O O . GLN A 1 83 ? -11.858 4.652 21.542 1.00 95.56 83 GLN A O 1
ATOM 651 N N . TRP A 1 84 ? -13.149 4.248 19.745 1.00 96.75 84 TRP A N 1
ATOM 652 C CA . TRP A 1 84 ? -14.049 5.383 19.970 1.00 96.75 84 TRP A CA 1
ATOM 653 C C . TRP A 1 84 ? -14.853 5.252 21.264 1.00 96.75 84 TRP A C 1
ATOM 655 O O . TRP A 1 84 ? -14.915 6.201 22.041 1.00 96.75 84 TRP A O 1
ATOM 665 N N . ILE A 1 85 ? -15.431 4.077 21.536 1.00 97.31 85 ILE A N 1
ATOM 666 C CA . ILE A 1 85 ? -16.157 3.823 22.793 1.00 97.31 85 ILE A CA 1
ATOM 667 C C . ILE A 1 85 ? -15.239 4.065 23.998 1.00 97.31 85 ILE A C 1
ATOM 669 O O . ILE A 1 85 ? -15.622 4.759 24.942 1.00 97.31 85 ILE A O 1
ATOM 673 N N . ASN A 1 86 ? -14.010 3.553 23.945 1.00 96.69 86 ASN A N 1
ATOM 674 C CA . ASN A 1 86 ? -13.020 3.733 25.003 1.00 96.69 86 ASN A CA 1
ATOM 675 C C . ASN A 1 86 ? -12.640 5.204 25.190 1.00 96.69 86 ASN A C 1
ATOM 677 O O . ASN A 1 86 ? -12.517 5.660 26.327 1.00 96.69 86 ASN A O 1
ATOM 681 N N . LEU A 1 87 ? -12.485 5.955 24.098 1.00 97.06 87 LEU A N 1
ATOM 682 C CA . LEU A 1 87 ? -12.247 7.395 24.150 1.00 97.06 87 LEU A CA 1
ATOM 683 C C . LEU A 1 87 ? -13.410 8.125 24.836 1.00 97.06 87 LEU A C 1
ATOM 685 O O . LEU A 1 87 ? -13.178 8.889 25.770 1.00 97.06 87 LEU A O 1
ATOM 689 N N . PHE A 1 88 ? -14.656 7.851 24.441 1.00 97.00 88 PHE A N 1
ATOM 690 C CA . PHE A 1 88 ? -15.827 8.489 25.048 1.00 97.00 88 PHE A CA 1
ATOM 691 C C . PHE A 1 88 ? -15.977 8.161 26.532 1.00 97.00 88 PHE A C 1
ATOM 693 O O . PHE A 1 88 ? -16.329 9.037 27.318 1.00 97.00 88 PHE A O 1
ATOM 700 N N . ASN A 1 89 ? -15.682 6.926 26.937 1.00 97.00 89 ASN A N 1
ATOM 701 C CA . ASN A 1 89 ? -15.716 6.549 28.347 1.00 97.00 89 ASN A CA 1
ATOM 702 C C . ASN A 1 89 ? -14.645 7.287 29.160 1.00 97.00 89 ASN A C 1
ATOM 704 O O . ASN A 1 89 ? -14.944 7.747 30.256 1.00 97.00 89 ASN A O 1
ATOM 708 N N . LYS A 1 90 ? -13.432 7.466 28.617 1.00 96.25 90 LYS A N 1
ATOM 709 C CA . LYS A 1 90 ? -12.372 8.252 29.273 1.00 96.25 90 LYS A CA 1
ATOM 710 C C . LYS A 1 90 ? -12.764 9.719 29.449 1.00 96.25 90 LYS A C 1
ATOM 712 O O . LYS A 1 90 ? -12.523 10.280 30.509 1.00 96.25 90 LYS A O 1
ATOM 717 N N . LEU A 1 91 ? -13.389 10.314 28.434 1.00 95.31 91 LEU A N 1
ATOM 718 C CA . LEU A 1 91 ? -13.801 11.720 28.461 1.00 95.31 91 LEU A CA 1
ATOM 719 C C . LEU A 1 91 ? -14.968 11.993 29.420 1.00 95.31 91 LEU A C 1
ATOM 721 O O . LEU A 1 91 ? -15.091 13.108 29.898 1.00 95.31 91 LEU A O 1
ATOM 725 N N . LYS A 1 92 ? -15.815 10.999 29.720 1.00 89.44 92 LYS A N 1
ATOM 726 C CA . LYS A 1 92 ? -16.905 11.134 30.708 1.00 89.44 92 LYS A CA 1
ATOM 727 C C . LYS A 1 92 ? -16.432 11.127 32.165 1.00 89.44 92 LYS A C 1
ATOM 729 O O . LYS A 1 92 ? -17.217 11.456 33.045 1.00 89.44 92 LYS A O 1
ATOM 734 N N . ILE A 1 93 ? -15.215 10.645 32.416 1.00 74.81 93 ILE A N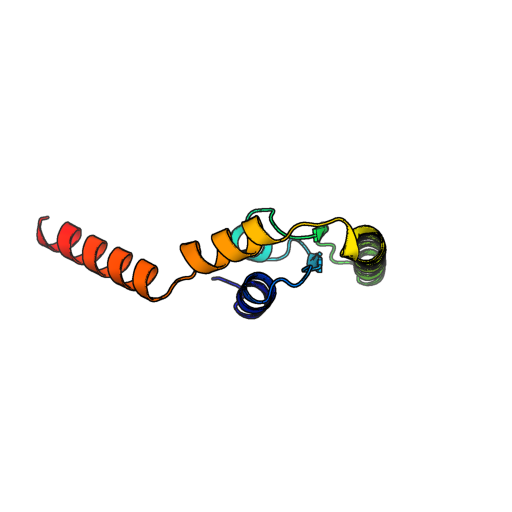 1
ATOM 735 C CA . ILE A 1 93 ? -14.642 10.490 33.763 1.00 74.81 93 ILE A CA 1
ATOM 736 C C . ILE A 1 93 ? -13.807 11.734 34.155 1.00 74.81 93 ILE A C 1
ATOM 738 O O . ILE A 1 93 ? -13.402 11.852 35.309 1.00 74.81 93 ILE A O 1
ATOM 742 N N . GLN A 1 94 ? -13.577 12.664 33.218 1.00 56.31 94 GLN A N 1
ATOM 743 C CA . GLN A 1 94 ? -13.013 14.001 33.461 1.00 56.31 94 GLN A CA 1
ATOM 744 C C . GLN A 1 94 ? -14.121 15.030 33.678 1.00 56.31 94 GLN A C 1
ATOM 746 O O . GLN A 1 94 ? -13.885 15.948 34.493 1.00 56.31 94 GLN A O 1
#

Organism: NCBI:txid1070528

Foldseek 3Di:
DEDPVVLVCLLVLHADEEEPPDCDCVNQVPLHQYDHDDPDPVVRVVRRVVSVVVCVVCVPPDDSPVSNVVSCQPVPPVVVVVVVVVVVVVVVVD